Protein AF-A0A3R6SG43-F1 (afdb_monomer_lite)

Radius of gyration: 18.37 Å; chains: 1; bounding box: 36×40×58 Å

Foldseek 3Di:
DDDDDDPPDPDPPDPFPKDKAKDFPVQVVCLQPVVKWAAQADFPQADDPLTDDHNDIGDLVSLVVRLVRRNPNPDPDDPVDDPVVSQVVSVVRRTDRPCCVVVPVCPQFAWDWDWDADPVGTIMIMIIGGGGD

pLDDT: mean 88.73, std 12.94, range [47.97, 98.38]

Structure (mmCIF, N/CA/C/O backbone):
data_AF-A0A3R6SG43-F1
#
_entry.id   AF-A0A3R6SG43-F1
#
loop_
_atom_site.group_PDB
_atom_site.id
_atom_site.type_symbol
_atom_site.label_atom_id
_atom_site.label_alt_id
_atom_site.label_comp_id
_atom_site.label_asym_id
_atom_site.label_entity_id
_atom_site.label_seq_id
_atom_site.pdbx_PDB_ins_code
_atom_site.Cartn_x
_atom_site.Cartn_y
_atom_site.Cartn_z
_atom_site.occupancy
_atom_site.B_iso_or_equiv
_atom_site.auth_seq_id
_atom_site.auth_comp_id
_atom_site.auth_asym_id
_atom_site.auth_atom_id
_atom_site.pdbx_PDB_model_num
ATOM 1 N N . MET A 1 1 ? 23.006 -18.333 37.149 1.00 48.00 1 MET A N 1
ATOM 2 C CA . MET A 1 1 ? 21.807 -18.143 36.299 1.00 48.00 1 MET A CA 1
ATOM 3 C C . MET A 1 1 ? 20.893 -19.355 36.459 1.00 48.00 1 MET A C 1
ATOM 5 O O . MET A 1 1 ? 21.354 -20.461 36.208 1.00 48.00 1 MET A O 1
ATOM 9 N N . LYS A 1 2 ? 19.645 -19.189 36.919 1.00 51.84 2 LYS A N 1
ATOM 10 C CA . LYS A 1 2 ? 18.654 -20.283 36.963 1.00 51.84 2 LYS A CA 1
ATOM 11 C C . LYS A 1 2 ? 17.900 -20.313 35.629 1.00 51.84 2 LYS A C 1
ATOM 13 O O . LYS A 1 2 ? 17.215 -19.351 35.306 1.00 51.84 2 LYS A O 1
ATOM 18 N N . ARG A 1 3 ? 18.037 -21.399 34.859 1.00 59.75 3 ARG A N 1
ATOM 19 C CA . ARG A 1 3 ? 17.200 -21.669 33.677 1.00 59.75 3 ARG A CA 1
ATOM 20 C C . ARG A 1 3 ? 15.803 -22.064 34.155 1.00 59.75 3 ARG A C 1
ATOM 22 O O . ARG A 1 3 ? 15.654 -23.087 34.817 1.00 59.75 3 ARG A O 1
ATOM 29 N N . GLN A 1 4 ? 14.801 -21.253 33.837 1.00 63.53 4 GLN A N 1
ATOM 30 C CA . GLN A 1 4 ? 13.397 -21.607 34.023 1.00 63.53 4 GLN A CA 1
ATOM 31 C C . GLN A 1 4 ? 12.897 -22.251 32.726 1.00 63.53 4 GLN A C 1
ATOM 33 O O . GLN A 1 4 ? 12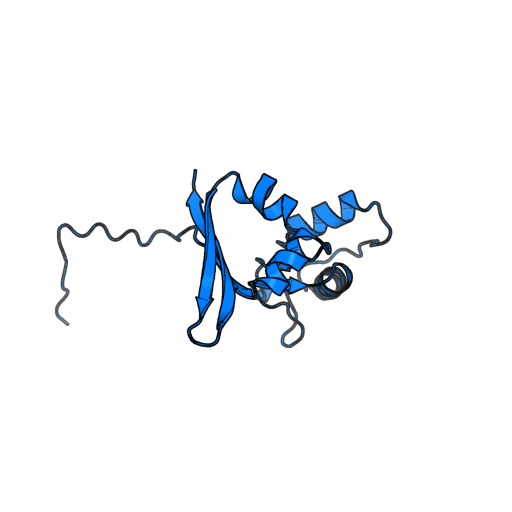.881 -21.600 31.689 1.00 63.53 4 GLN A O 1
ATOM 38 N N . ILE A 1 5 ? 12.516 -23.529 32.776 1.00 68.81 5 ILE A N 1
ATOM 39 C CA . ILE A 1 5 ? 11.871 -24.232 31.658 1.00 68.81 5 ILE A CA 1
ATOM 40 C C . ILE A 1 5 ? 10.384 -24.332 31.996 1.00 68.81 5 ILE A C 1
ATOM 42 O O . ILE A 1 5 ? 10.022 -24.965 32.989 1.00 68.81 5 ILE A O 1
ATOM 46 N N . ARG A 1 6 ? 9.522 -23.691 31.202 1.00 71.00 6 ARG A N 1
ATOM 47 C CA . ARG A 1 6 ? 8.064 -23.791 31.345 1.00 71.00 6 ARG A CA 1
ATOM 48 C C . ARG A 1 6 ? 7.580 -24.991 30.526 1.00 71.00 6 ARG A C 1
ATOM 50 O O . ARG A 1 6 ? 7.682 -24.985 29.307 1.00 71.00 6 ARG A O 1
ATOM 57 N N . ARG A 1 7 ? 7.099 -26.048 31.187 1.00 60.91 7 ARG A N 1
ATOM 58 C CA . ARG A 1 7 ? 6.479 -27.207 30.519 1.00 60.91 7 ARG A CA 1
ATOM 59 C C . ARG A 1 7 ? 4.993 -26.920 30.291 1.00 60.91 7 ARG A C 1
ATOM 61 O O . ARG A 1 7 ? 4.314 -26.547 31.240 1.00 60.91 7 ARG A O 1
ATOM 68 N N . GLY A 1 8 ? 4.512 -27.106 29.061 1.00 61.34 8 GLY A N 1
ATOM 69 C CA . GLY A 1 8 ? 3.105 -26.898 28.685 1.00 61.34 8 GLY A CA 1
ATOM 70 C C . GLY A 1 8 ? 2.780 -25.528 28.079 1.00 61.34 8 GLY A C 1
ATOM 71 O O . GLY A 1 8 ? 1.615 -25.256 27.820 1.00 61.34 8 GLY A O 1
ATOM 72 N N . VAL A 1 9 ? 3.782 -24.677 27.835 1.00 59.78 9 VAL A N 1
ATOM 73 C CA . VAL A 1 9 ? 3.607 -23.454 27.040 1.00 59.78 9 VAL A CA 1
ATOM 74 C C . VAL A 1 9 ? 3.983 -23.787 25.600 1.00 59.78 9 VAL A C 1
ATOM 76 O O . VAL A 1 9 ? 5.135 -24.121 25.327 1.00 59.78 9 VAL A O 1
ATOM 79 N N . PHE A 1 10 ? 3.008 -23.741 24.696 1.00 58.81 10 PHE A N 1
ATOM 80 C CA . PHE A 1 10 ? 3.264 -23.755 23.260 1.00 58.81 10 PHE A CA 1
ATOM 81 C C . PHE A 1 10 ? 3.616 -22.317 22.864 1.00 58.81 10 PHE A C 1
ATOM 83 O O . PHE A 1 10 ? 2.737 -21.495 22.629 1.00 58.81 10 PHE A O 1
ATOM 90 N N . GLU A 1 11 ? 4.900 -21.967 22.907 1.00 56.22 11 GLU A N 1
ATOM 91 C CA . GLU A 1 11 ? 5.363 -20.692 22.359 1.00 56.22 11 GLU A CA 1
ATOM 92 C C . GLU A 1 11 ? 5.527 -20.874 20.851 1.00 56.22 11 GLU A C 1
ATOM 94 O O . GLU A 1 11 ? 6.521 -21.429 20.386 1.00 56.22 11 GLU A O 1
ATOM 99 N N . THR A 1 12 ? 4.547 -20.425 20.067 1.00 52.97 12 THR A N 1
ATOM 100 C CA . THR A 1 12 ? 4.766 -20.197 18.638 1.00 52.97 12 THR A CA 1
ATOM 101 C C . THR A 1 12 ? 5.628 -18.946 18.494 1.00 52.97 12 THR A C 1
ATOM 103 O O . THR A 1 12 ? 5.117 -17.846 18.317 1.00 52.97 12 THR A O 1
ATOM 106 N N . ASN A 1 13 ? 6.949 -19.088 18.567 1.00 54.03 13 ASN A N 1
ATOM 107 C CA . ASN A 1 13 ? 7.857 -18.091 17.995 1.00 54.03 13 ASN A CA 1
ATOM 108 C C . ASN A 1 13 ? 8.158 -18.442 16.529 1.00 54.03 13 ASN A C 1
ATOM 110 O O . ASN A 1 13 ? 9.304 -18.451 16.091 1.00 54.03 13 ASN A O 1
ATOM 114 N N . SER A 1 14 ? 7.114 -18.766 15.767 1.00 47.97 14 SER A N 1
ATOM 115 C CA . SER A 1 14 ? 7.237 -18.829 14.315 1.00 47.97 14 SER A CA 1
ATOM 116 C C . SER A 1 14 ? 7.217 -17.397 13.793 1.00 47.97 14 SER A C 1
ATOM 118 O O . SER A 1 14 ? 6.512 -16.566 14.364 1.00 47.97 14 SER A O 1
ATOM 120 N N . SER A 1 15 ? 7.994 -17.087 12.754 1.00 56.50 15 SER A N 1
ATOM 121 C CA . SER A 1 15 ? 7.912 -15.809 12.039 1.00 56.50 15 SER A CA 1
ATOM 122 C C . SER A 1 15 ? 6.451 -15.537 11.685 1.00 56.50 15 SER A C 1
ATOM 124 O O . SER A 1 15 ? 5.880 -16.194 10.816 1.00 56.50 15 SER A O 1
ATOM 126 N N . SER A 1 16 ? 5.810 -14.659 12.439 1.00 58.25 16 SER A N 1
ATOM 127 C CA . SER A 1 16 ? 4.366 -14.500 12.404 1.00 58.25 16 SER A CA 1
ATOM 128 C C . SER A 1 16 ? 3.963 -13.756 11.137 1.00 58.25 16 SER A C 1
ATOM 130 O O . SER A 1 16 ? 4.444 -12.650 10.899 1.00 58.25 16 SER A O 1
ATOM 132 N N . CYS A 1 17 ? 3.092 -14.365 10.333 1.00 74.50 17 CYS A N 1
ATOM 133 C CA . CYS A 1 17 ? 2.439 -13.712 9.202 1.00 74.50 17 CYS A CA 1
ATOM 134 C C . CYS A 1 17 ? 1.364 -12.771 9.749 1.00 74.50 17 CYS A C 1
ATOM 136 O O . CYS A 1 17 ? 0.198 -13.138 9.832 1.00 74.50 17 CYS A O 1
ATOM 138 N N . HIS A 1 18 ? 1.772 -11.584 10.194 1.00 83.94 18 HIS A N 1
ATOM 139 C CA . HIS A 1 18 ? 0.838 -10.529 10.559 1.00 83.94 18 HIS A CA 1
ATOM 140 C C . HIS A 1 18 ? 1.250 -9.191 9.960 1.00 83.94 18 HIS A C 1
ATOM 142 O O . HIS A 1 18 ? 2.438 -8.877 9.868 1.00 83.94 18 HIS A O 1
ATOM 148 N N . SER A 1 19 ? 0.251 -8.392 9.613 1.00 89.38 19 SER A N 1
ATOM 149 C CA . SER A 1 19 ? 0.387 -6.973 9.323 1.00 89.38 19 SER A CA 1
ATOM 150 C C . SER A 1 19 ? -0.718 -6.217 10.051 1.00 89.38 19 SER A C 1
ATOM 152 O O . SER A 1 19 ? -1.841 -6.701 10.180 1.00 89.38 19 SER A O 1
ATOM 154 N N . LEU A 1 20 ? -0.380 -5.036 10.556 1.00 93.19 20 LEU A N 1
ATOM 155 C CA . LEU A 1 20 ? -1.322 -4.093 11.138 1.00 93.19 20 LEU A CA 1
ATOM 156 C C . LEU A 1 20 ? -0.946 -2.709 10.628 1.00 93.19 20 LEU A C 1
ATOM 158 O O . LEU A 1 20 ? 0.079 -2.153 11.026 1.00 93.19 20 LEU A O 1
ATOM 162 N N . THR A 1 21 ? -1.806 -2.151 9.788 1.00 95.69 21 THR A N 1
ATOM 163 C CA . THR A 1 21 ? -1.732 -0.756 9.365 1.00 95.69 21 THR A CA 1
ATOM 164 C C . THR A 1 21 ? -2.883 0.006 10.001 1.00 95.69 21 THR A C 1
ATOM 166 O O . THR A 1 21 ? -4.019 -0.466 10.035 1.00 95.69 21 THR A O 1
ATOM 169 N N . MET A 1 22 ? -2.587 1.189 10.536 1.00 96.44 22 MET A N 1
ATOM 170 C CA . MET A 1 22 ? -3.585 2.111 11.069 1.00 96.44 22 MET A CA 1
ATOM 171 C C . MET A 1 22 ? -3.452 3.453 10.363 1.00 96.44 22 MET A C 1
ATOM 173 O O . MET A 1 22 ? -2.352 3.992 10.258 1.00 96.44 22 MET A O 1
ATOM 177 N N . CYS A 1 23 ? -4.569 4.004 9.908 1.00 97.00 23 CYS A N 1
ATOM 178 C CA . CYS A 1 23 ? -4.607 5.289 9.220 1.00 97.00 23 CYS A CA 1
ATOM 179 C C . CYS A 1 23 ? -5.918 6.024 9.500 1.00 97.00 23 CYS A C 1
ATOM 181 O O . CYS A 1 23 ? -6.866 5.448 10.038 1.00 97.00 23 CYS A O 1
ATOM 183 N N . MET A 1 24 ? -5.973 7.306 9.148 1.00 97.62 24 MET A N 1
ATOM 184 C CA . MET A 1 24 ? -7.229 8.050 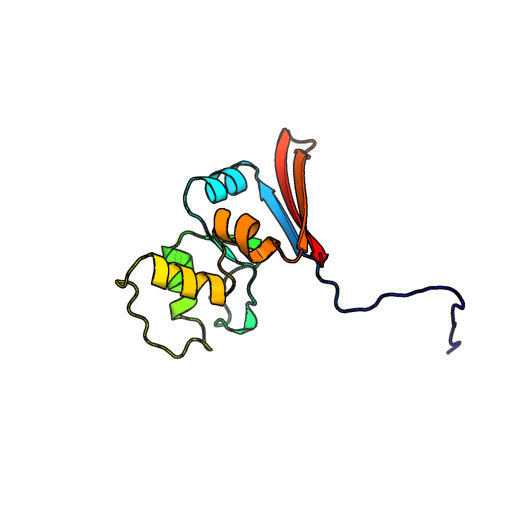9.192 1.00 97.62 24 MET A CA 1
ATOM 185 C C . MET A 1 24 ? -8.205 7.456 8.176 1.00 97.62 24 MET A C 1
ATOM 187 O O . MET A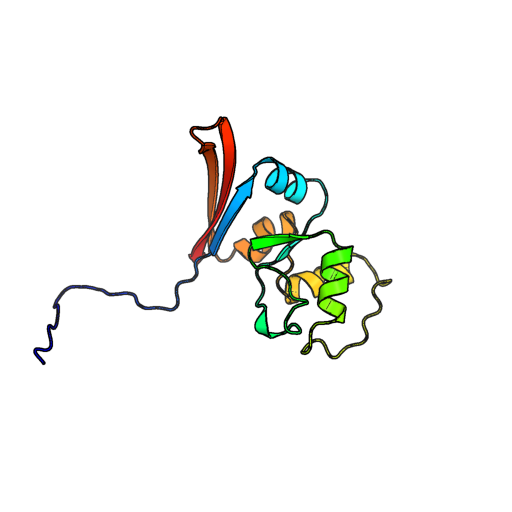 1 24 ? -7.800 7.079 7.075 1.00 97.62 24 MET A O 1
ATOM 191 N N . ALA A 1 25 ? -9.497 7.430 8.505 1.00 97.69 25 ALA A N 1
ATOM 192 C CA . ALA A 1 25 ? -10.519 6.936 7.580 1.00 97.69 25 ALA A CA 1
ATOM 193 C C . ALA A 1 25 ? -10.498 7.683 6.237 1.00 97.69 25 ALA A C 1
ATOM 195 O O . ALA A 1 25 ? -10.676 7.073 5.190 1.00 97.69 25 ALA A O 1
ATOM 196 N N . SER A 1 26 ? -10.172 8.980 6.250 1.00 96.81 26 SER A N 1
ATOM 197 C CA . SER A 1 26 ? -9.995 9.768 5.029 1.00 96.81 26 SER A CA 1
ATOM 198 C C . SER A 1 26 ? -8.862 9.269 4.132 1.00 96.81 26 SER A C 1
ATOM 200 O O . SER A 1 26 ? -8.977 9.365 2.917 1.00 96.81 26 SER A O 1
ATOM 202 N N . ASP A 1 27 ? -7.766 8.761 4.699 1.00 97.31 27 ASP A N 1
ATOM 203 C CA . ASP A 1 27 ? -6.647 8.244 3.904 1.00 97.31 27 ASP A CA 1
ATOM 204 C C . ASP A 1 27 ? -6.988 6.873 3.320 1.00 97.31 27 ASP A C 1
ATOM 206 O O . ASP A 1 27 ? -6.725 6.626 2.146 1.00 97.31 27 ASP A O 1
ATOM 210 N N . TYR A 1 28 ? -7.654 6.025 4.108 1.00 97.81 28 TYR A N 1
ATOM 211 C CA . TYR A 1 28 ? -8.163 4.734 3.649 1.00 97.81 28 TYR A CA 1
ATOM 212 C C . TYR A 1 28 ? -9.180 4.889 2.507 1.00 97.81 28 TYR A C 1
ATOM 214 O O . TYR A 1 28 ? -9.058 4.245 1.469 1.00 97.81 28 TYR A O 1
ATOM 222 N N . ASP A 1 29 ? -10.142 5.805 2.648 1.00 97.62 29 ASP A N 1
ATOM 223 C CA . ASP A 1 29 ? -11.151 6.076 1.618 1.00 97.62 29 ASP A CA 1
ATOM 224 C C . ASP A 1 29 ? -10.520 6.621 0.325 1.00 97.62 29 ASP A C 1
ATOM 226 O O . ASP A 1 29 ? -11.007 6.358 -0.776 1.00 97.62 29 ASP A O 1
ATOM 230 N N . ARG A 1 30 ? -9.432 7.394 0.437 1.00 97.62 30 ARG A N 1
ATOM 231 C CA . ARG A 1 30 ? -8.661 7.858 -0.725 1.00 97.62 30 ARG A CA 1
ATOM 232 C C . ARG A 1 30 ? -7.832 6.740 -1.338 1.00 97.62 30 ARG A C 1
ATOM 234 O O . ARG A 1 30 ? -7.670 6.718 -2.549 1.00 97.62 30 ARG A O 1
ATOM 241 N N . TRP A 1 31 ? -7.325 5.802 -0.548 1.00 98.06 31 TRP A N 1
ATOM 242 C CA . TRP A 1 31 ? -6.665 4.618 -1.087 1.00 98.06 31 TRP A CA 1
ATOM 243 C C . TRP A 1 31 ? -7.620 3.777 -1.943 1.00 98.06 31 TRP A C 1
ATOM 245 O O . TRP A 1 31 ? -7.255 3.394 -3.052 1.00 98.06 31 TRP A O 1
ATOM 255 N N . GLU A 1 32 ? -8.866 3.609 -1.492 1.00 96.94 32 GLU A N 1
ATOM 256 C CA . GLU A 1 32 ? -9.934 2.934 -2.242 1.00 96.94 32 GLU A CA 1
ATOM 257 C C . GLU A 1 32 ? -10.326 3.675 -3.541 1.00 96.94 32 GLU A C 1
ATOM 259 O O . GLU A 1 32 ? -10.589 3.039 -4.564 1.00 96.94 32 GLU A O 1
ATOM 264 N N . LYS A 1 33 ? -10.374 5.018 -3.523 1.00 95.56 33 LYS A N 1
ATOM 265 C CA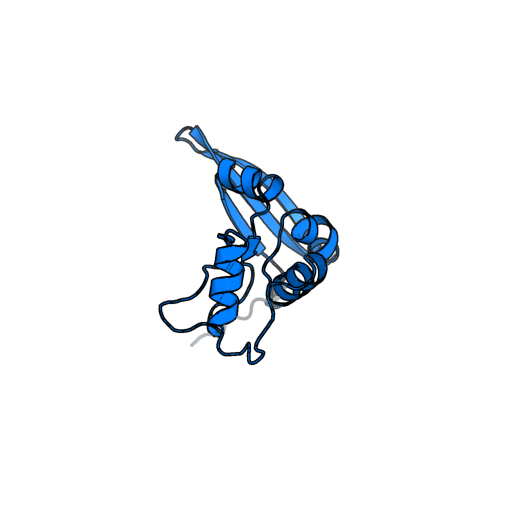 . LYS A 1 33 ? -11.000 5.825 -4.598 1.00 95.56 33 LYS A CA 1
ATOM 266 C C . LYS A 1 33 ? -10.030 6.581 -5.508 1.00 95.56 33 LYS A C 1
ATOM 268 O O . LYS A 1 33 ? -10.309 6.725 -6.696 1.00 95.56 33 LYS A O 1
ATOM 273 N N . ASP A 1 34 ? -8.917 7.072 -4.970 1.00 92.19 34 ASP A N 1
ATOM 274 C CA . ASP A 1 34 ? -7.984 7.992 -5.640 1.00 92.19 34 ASP A CA 1
ATOM 275 C C . ASP A 1 34 ? -6.743 7.278 -6.218 1.00 92.19 34 ASP A C 1
ATOM 277 O O . ASP A 1 34 ? -5.789 7.945 -6.624 1.00 92.19 34 ASP A O 1
ATOM 281 N N . HIS A 1 35 ? -6.731 5.939 -6.261 1.00 87.12 35 HIS A N 1
ATOM 282 C CA . HIS A 1 35 ? -5.600 5.129 -6.745 1.00 87.12 35 HIS A CA 1
ATOM 283 C C . HIS A 1 35 ? -4.267 5.460 -6.042 1.00 87.12 35 HIS A C 1
ATOM 285 O O . HIS A 1 35 ? -3.245 5.727 -6.685 1.00 87.12 35 HIS A O 1
ATOM 291 N N . LEU A 1 36 ? -4.280 5.480 -4.706 1.00 97.38 36 LEU A N 1
ATOM 292 C CA . LEU A 1 36 ? -3.045 5.527 -3.917 1.00 97.38 36 LEU A CA 1
ATOM 293 C C . LEU A 1 36 ? -2.421 4.128 -3.801 1.00 97.38 36 LEU A C 1
ATOM 295 O O . LEU A 1 36 ? -3.067 3.122 -4.081 1.00 97.38 36 LEU A O 1
ATOM 299 N N . TYR A 1 37 ? -1.180 4.078 -3.327 1.00 98.19 37 TYR A N 1
ATOM 300 C CA . TYR A 1 37 ? -0.429 2.852 -3.078 1.00 98.19 37 TYR A CA 1
ATOM 301 C C . TYR A 1 37 ? 0.012 2.796 -1.630 1.00 98.19 37 TYR A C 1
ATOM 303 O O . TYR A 1 37 ? 0.711 3.695 -1.160 1.00 98.19 37 TYR A O 1
ATOM 311 N N . LEU A 1 38 ? -0.347 1.719 -0.946 1.00 98.06 38 LEU A N 1
ATOM 312 C CA . LEU A 1 38 ? 0.218 1.341 0.335 1.00 98.06 38 LEU A CA 1
ATOM 313 C C . LEU A 1 38 ? 1.604 0.733 0.114 1.00 98.06 38 LEU A C 1
ATOM 315 O O . LEU A 1 38 ? 1.743 -0.238 -0.629 1.00 98.06 38 LEU A O 1
ATOM 319 N N . PHE A 1 39 ? 2.626 1.260 0.785 1.00 97.38 39 PHE A N 1
ATOM 320 C CA . PHE A 1 39 ? 3.928 0.599 0.823 1.00 97.38 39 PHE A CA 1
ATOM 321 C C . PHE A 1 39 ? 3.979 -0.418 1.972 1.00 97.38 39 PHE A C 1
ATOM 323 O O . PHE A 1 39 ? 4.060 -0.034 3.137 1.00 97.38 39 PHE A O 1
ATOM 330 N N . ASP A 1 40 ? 3.992 -1.711 1.649 1.00 94.00 40 ASP A N 1
ATOM 331 C CA . ASP A 1 40 ? 4.196 -2.824 2.601 1.00 94.00 40 ASP A CA 1
ATOM 332 C C . ASP A 1 40 ? 5.560 -3.516 2.379 1.00 94.00 40 ASP A C 1
ATOM 334 O O . ASP A 1 40 ? 5.821 -4.662 2.760 1.00 94.00 40 ASP A O 1
ATOM 338 N N . GLY A 1 41 ? 6.452 -2.818 1.676 1.00 91.50 41 GLY A N 1
ATOM 339 C CA . GLY A 1 41 ? 7.784 -3.287 1.347 1.00 91.50 41 GLY A CA 1
ATOM 340 C C . GLY A 1 41 ? 8.821 -3.005 2.422 1.00 91.50 41 GLY A C 1
ATOM 341 O O . GLY A 1 41 ? 8.564 -2.434 3.483 1.00 91.50 41 GLY A O 1
ATOM 342 N N . SER A 1 42 ? 10.051 -3.407 2.109 1.00 88.75 42 SER A N 1
ATOM 343 C CA . SER A 1 42 ? 11.189 -3.202 2.993 1.00 88.75 42 SER A CA 1
ATOM 344 C C . SER A 1 42 ? 12.042 -2.011 2.573 1.00 88.75 42 SER A C 1
ATOM 346 O O . SER A 1 42 ? 12.414 -1.872 1.405 1.00 88.75 42 SER A O 1
ATOM 348 N N . ASP A 1 43 ? 12.389 -1.173 3.545 1.00 89.06 43 ASP A N 1
ATOM 349 C CA . ASP A 1 43 ? 13.066 0.102 3.327 1.00 89.06 43 ASP A CA 1
ATOM 350 C C . ASP A 1 43 ? 14.597 -0.019 3.154 1.00 89.06 43 ASP A C 1
ATOM 352 O O . ASP A 1 43 ? 15.242 0.920 2.686 1.00 89.06 43 ASP A O 1
ATOM 356 N N . TYR A 1 44 ? 15.192 -1.182 3.464 1.00 88.88 44 TYR A N 1
ATOM 357 C CA . TYR A 1 44 ? 16.648 -1.400 3.396 1.00 88.88 44 TYR A CA 1
ATOM 358 C C . TYR A 1 44 ? 17.214 -1.295 1.975 1.00 88.88 44 TYR A C 1
ATOM 360 O O . TYR A 1 44 ? 18.424 -1.157 1.795 1.00 88.88 44 TYR A O 1
ATOM 368 N N . ARG A 1 45 ? 16.347 -1.401 0.963 1.00 87.75 45 ARG A N 1
ATOM 369 C CA . ARG A 1 45 ? 16.708 -1.328 -0.458 1.00 87.75 45 ARG A CA 1
ATOM 370 C C . ARG A 1 45 ? 16.854 0.112 -0.943 1.00 87.75 45 ARG A C 1
ATOM 372 O O . ARG A 1 45 ? 17.294 0.324 -2.070 1.00 87.75 45 ARG A O 1
ATOM 379 N N . TYR A 1 46 ? 16.518 1.096 -0.114 1.00 91.88 46 TYR A N 1
ATOM 380 C CA . TYR A 1 46 ? 16.501 2.503 -0.486 1.00 91.88 46 TYR A CA 1
ATOM 381 C C . TYR A 1 46 ? 17.661 3.281 0.156 1.00 91.88 46 TYR A C 1
ATOM 383 O O . TYR A 1 46 ? 18.131 2.924 1.243 1.00 91.88 46 TYR A O 1
ATOM 391 N N . PRO A 1 47 ? 18.141 4.363 -0.483 1.00 90.94 47 PRO A N 1
ATOM 392 C CA . PRO A 1 47 ? 19.177 5.215 0.076 1.00 90.94 47 PRO A CA 1
ATOM 393 C C . PRO A 1 47 ? 18.771 5.795 1.433 1.00 90.94 47 PRO A C 1
ATOM 395 O O . PRO A 1 47 ? 17.629 6.200 1.664 1.00 90.94 47 PRO A O 1
ATOM 398 N N . LYS A 1 48 ? 19.740 5.904 2.345 1.00 87.19 48 LYS A N 1
ATOM 399 C CA . LYS A 1 48 ? 19.512 6.507 3.661 1.00 87.19 48 LYS A CA 1
ATOM 400 C C . LYS A 1 48 ? 19.042 7.959 3.494 1.00 87.19 48 LYS A C 1
ATOM 402 O O . LYS A 1 48 ? 19.791 8.792 2.997 1.00 87.19 48 LYS A O 1
ATOM 407 N N . GLY A 1 49 ? 17.823 8.252 3.947 1.00 88.31 49 GLY A N 1
ATOM 408 C CA . GLY A 1 49 ? 17.206 9.582 3.854 1.00 88.31 49 GLY A CA 1
ATOM 409 C C . GLY A 1 49 ? 16.288 9.789 2.645 1.00 88.31 49 GLY A C 1
ATOM 410 O O . GLY A 1 49 ? 15.606 10.803 2.601 1.00 88.31 49 GLY A O 1
ATOM 411 N N . ASN A 1 50 ? 16.223 8.834 1.714 1.00 90.19 50 ASN A N 1
ATOM 412 C CA . ASN A 1 50 ? 15.257 8.834 0.616 1.00 90.19 50 ASN A CA 1
ATOM 413 C C . ASN A 1 50 ? 14.633 7.440 0.489 1.00 90.19 50 ASN A C 1
ATOM 415 O O . ASN A 1 50 ? 15.002 6.657 -0.385 1.00 90.19 50 ASN A O 1
ATOM 419 N N . LYS A 1 51 ? 13.757 7.113 1.441 1.00 94.62 51 LYS A N 1
ATOM 420 C CA . LYS A 1 51 ? 13.116 5.805 1.559 1.00 94.62 51 LYS A CA 1
ATOM 421 C C . LYS A 1 51 ? 11.628 5.962 1.881 1.00 94.62 51 LYS A C 1
ATOM 423 O O . LYS A 1 51 ? 11.289 6.877 2.640 1.00 94.62 51 LYS A O 1
ATOM 428 N N . PRO A 1 52 ? 10.769 5.084 1.349 1.00 96.06 52 PRO A N 1
ATOM 429 C CA . PRO A 1 52 ? 9.368 5.045 1.730 1.00 96.06 52 PRO A CA 1
ATOM 430 C C . PRO A 1 52 ? 9.195 4.548 3.170 1.00 96.06 52 PRO A C 1
ATOM 432 O O . PRO A 1 52 ? 10.082 3.908 3.745 1.00 96.06 52 PRO A O 1
ATOM 435 N N . ILE A 1 53 ? 8.043 4.864 3.755 1.00 95.06 53 ILE A N 1
ATOM 436 C CA . ILE A 1 53 ? 7.646 4.458 5.103 1.00 95.06 53 ILE A CA 1
ATOM 437 C C . ILE A 1 53 ? 6.638 3.318 4.967 1.00 95.06 53 ILE A C 1
ATOM 439 O O . ILE A 1 53 ? 5.609 3.477 4.313 1.00 95.06 53 ILE A O 1
ATOM 443 N N . THR A 1 54 ? 6.934 2.167 5.571 1.00 94.00 54 THR A N 1
ATOM 444 C CA . THR A 1 54 ? 6.012 1.022 5.595 1.00 94.00 54 THR A CA 1
ATOM 445 C C . THR A 1 54 ? 4.705 1.411 6.288 1.00 94.00 54 THR A C 1
ATOM 447 O O . THR A 1 54 ? 4.731 2.063 7.333 1.00 94.00 54 THR A O 1
ATOM 450 N N . GLY A 1 55 ? 3.569 1.028 5.706 1.00 94.31 55 GLY A N 1
ATOM 451 C CA . GLY A 1 55 ? 2.238 1.406 6.185 1.00 94.31 55 GLY A CA 1
ATOM 452 C C . GLY A 1 55 ? 1.778 2.802 5.742 1.00 94.31 55 GLY A C 1
ATOM 453 O O . GLY A 1 55 ? 0.748 3.272 6.219 1.00 94.31 55 GLY A O 1
ATOM 454 N N . HIS A 1 56 ? 2.529 3.490 4.871 1.00 96.44 56 HIS A N 1
ATOM 455 C CA . HIS A 1 56 ? 2.159 4.808 4.344 1.00 96.44 56 HIS A CA 1
ATOM 456 C C . HIS A 1 56 ? 1.606 4.731 2.918 1.00 96.44 56 HIS A C 1
ATOM 458 O O . HIS A 1 56 ? 1.983 3.847 2.144 1.00 96.44 56 HIS A O 1
ATOM 464 N N . PHE A 1 57 ? 0.740 5.690 2.578 1.00 97.88 57 PHE A N 1
ATOM 465 C CA . PHE A 1 57 ? 0.128 5.816 1.260 1.00 97.88 57 PHE A CA 1
ATOM 466 C C . PHE A 1 57 ? 0.854 6.842 0.399 1.00 97.88 57 PHE A C 1
ATOM 468 O O . PHE A 1 57 ? 1.185 7.933 0.856 1.00 97.88 57 PHE A O 1
ATOM 475 N N . TYR A 1 58 ? 1.034 6.510 -0.871 1.00 98.06 58 TYR A N 1
ATOM 476 C CA . TYR A 1 58 ? 1.714 7.346 -1.847 1.00 98.06 58 TYR A CA 1
ATOM 477 C C . TYR A 1 58 ? 0.904 7.429 -3.134 1.00 98.06 58 TYR A C 1
ATOM 479 O O . TYR A 1 58 ? 0.166 6.514 -3.492 1.00 98.06 58 TYR A O 1
ATOM 487 N N . THR A 1 59 ? 1.057 8.522 -3.869 1.00 97.50 59 THR A N 1
ATOM 488 C CA . THR A 1 59 ? 0.598 8.570 -5.257 1.00 97.50 59 THR A CA 1
ATOM 489 C C . THR A 1 59 ? 1.440 7.632 -6.123 1.00 97.50 59 THR A C 1
ATOM 491 O O . THR A 1 59 ? 2.599 7.350 -5.808 1.00 97.50 59 THR A O 1
ATOM 494 N N . ARG A 1 60 ? 0.908 7.216 -7.279 1.00 95.75 60 ARG A N 1
ATOM 495 C CA . ARG A 1 60 ? 1.677 6.434 -8.265 1.00 95.75 60 ARG A CA 1
ATOM 496 C C . ARG A 1 60 ? 3.021 7.076 -8.602 1.00 95.75 60 ARG A C 1
ATOM 498 O O . ARG A 1 60 ? 4.037 6.397 -8.702 1.00 95.75 60 ARG A O 1
ATOM 505 N N . LYS A 1 61 ? 3.023 8.399 -8.782 1.00 95.62 61 LYS A N 1
ATOM 506 C CA . LYS A 1 61 ? 4.233 9.150 -9.118 1.00 95.62 61 LYS A CA 1
ATOM 507 C C . LYS A 1 61 ? 5.288 9.023 -8.021 1.00 95.62 61 LYS A C 1
ATOM 509 O O . LYS A 1 61 ? 6.436 8.741 -8.332 1.00 95.62 61 LYS A O 1
ATOM 514 N N . GLU A 1 62 ? 4.898 9.198 -6.763 1.00 97.06 62 GLU A N 1
ATOM 515 C CA . GLU A 1 62 ? 5.818 9.060 -5.630 1.00 97.06 62 GLU A CA 1
ATOM 516 C C . GLU A 1 62 ? 6.349 7.628 -5.509 1.00 97.06 62 GLU A C 1
ATOM 518 O O . GLU A 1 62 ? 7.549 7.447 -5.317 1.00 97.06 62 GLU A O 1
ATOM 523 N N . ALA A 1 63 ? 5.495 6.614 -5.693 1.00 96.00 63 ALA A N 1
ATOM 524 C CA . ALA A 1 63 ? 5.923 5.215 -5.718 1.00 96.00 63 ALA A CA 1
ATOM 525 C C . ALA A 1 63 ? 6.979 4.964 -6.814 1.00 96.00 63 ALA A C 1
ATOM 527 O O . ALA A 1 63 ? 8.040 4.404 -6.539 1.00 96.00 63 ALA A O 1
ATOM 528 N N . ILE A 1 64 ? 6.744 5.461 -8.035 1.00 94.69 64 ILE A N 1
ATOM 529 C CA . ILE A 1 64 ? 7.702 5.396 -9.152 1.00 94.69 64 ILE A CA 1
ATOM 530 C C . ILE A 1 64 ? 9.007 6.141 -8.826 1.00 94.69 64 ILE A C 1
ATOM 532 O O . ILE A 1 64 ? 10.098 5.632 -9.094 1.00 94.69 64 ILE A O 1
ATOM 536 N N . ASP A 1 65 ? 8.925 7.329 -8.226 1.00 94.56 65 ASP A N 1
ATOM 537 C CA . ASP A 1 65 ? 10.100 8.111 -7.832 1.00 94.56 65 ASP A CA 1
ATOM 538 C C . ASP A 1 65 ? 10.955 7.347 -6.803 1.00 94.56 65 ASP A C 1
ATOM 540 O O . ASP A 1 65 ? 12.184 7.312 -6.929 1.00 94.56 65 ASP A O 1
ATOM 544 N N . PHE A 1 66 ? 10.330 6.649 -5.845 1.00 94.94 66 PHE A N 1
ATOM 545 C CA . PHE A 1 66 ? 11.037 5.745 -4.934 1.00 94.94 66 PHE A CA 1
ATOM 546 C C . PHE A 1 66 ? 11.651 4.549 -5.666 1.00 94.94 66 PHE A C 1
ATOM 548 O O . PHE A 1 66 ? 12.812 4.212 -5.419 1.00 94.94 66 PHE A O 1
ATOM 555 N N . MET A 1 67 ? 10.919 3.923 -6.588 1.00 92.88 67 MET A N 1
ATOM 556 C CA . MET A 1 67 ? 11.426 2.800 -7.381 1.00 92.88 67 MET A CA 1
ATOM 557 C C . MET A 1 67 ? 12.678 3.172 -8.185 1.00 92.88 67 MET A C 1
ATOM 559 O O . MET A 1 67 ? 13.621 2.386 -8.243 1.00 92.88 67 MET A O 1
ATOM 563 N N . ASN A 1 68 ? 12.749 4.395 -8.714 1.00 90.81 68 ASN A N 1
ATOM 564 C CA . ASN A 1 68 ? 13.915 4.885 -9.456 1.00 90.81 68 ASN A CA 1
ATOM 565 C C . ASN A 1 68 ? 15.175 5.079 -8.595 1.00 90.81 68 ASN A C 1
ATOM 567 O O . ASN A 1 68 ? 16.283 5.089 -9.130 1.00 90.81 68 ASN A O 1
ATOM 571 N N . VAL A 1 69 ? 15.033 5.241 -7.275 1.00 90.19 69 VAL A N 1
ATOM 572 C CA . VAL A 1 69 ? 16.175 5.367 -6.351 1.00 90.19 69 VAL A CA 1
ATOM 573 C C . VAL A 1 69 ? 16.476 4.077 -5.591 1.00 90.19 69 VAL A C 1
ATOM 575 O O . VAL A 1 69 ? 17.447 4.026 -4.835 1.00 90.19 69 VAL A O 1
ATOM 578 N N . ASN A 1 70 ? 15.670 3.031 -5.773 1.00 89.19 70 ASN A N 1
ATOM 579 C CA . ASN A 1 70 ? 15.867 1.738 -5.137 1.00 89.19 70 ASN A CA 1
ATOM 580 C C . ASN A 1 70 ? 17.179 1.095 -5.621 1.00 89.19 70 ASN A C 1
ATOM 582 O O . ASN A 1 70 ? 17.380 0.824 -6.799 1.00 89.19 70 ASN A O 1
ATOM 586 N N . THR A 1 71 ? 18.086 0.820 -4.686 1.00 84.19 71 THR A N 1
ATOM 587 C CA . THR A 1 71 ? 19.456 0.365 -4.974 1.00 84.19 71 THR A CA 1
ATOM 588 C C . THR A 1 71 ? 19.533 -1.045 -5.556 1.00 84.19 71 THR A C 1
ATOM 590 O O . THR A 1 71 ? 20.544 -1.407 -6.156 1.00 84.19 71 THR A O 1
ATOM 593 N N . TRP A 1 72 ? 18.496 -1.860 -5.357 1.00 81.81 72 TRP A N 1
ATOM 594 C CA . TRP A 1 72 ? 18.407 -3.221 -5.897 1.00 81.81 72 TRP A CA 1
ATOM 595 C C . TRP A 1 72 ? 17.620 -3.261 -7.205 1.00 81.81 72 TRP A C 1
ATOM 597 O O . TRP A 1 72 ? 17.642 -4.265 -7.919 1.00 81.81 72 TRP A O 1
ATOM 607 N N . PHE A 1 73 ? 16.961 -2.157 -7.540 1.00 76.31 73 PHE A N 1
ATOM 608 C CA . PHE A 1 73 ? 16.261 -1.980 -8.789 1.00 76.31 73 PHE A CA 1
ATOM 609 C C . PHE A 1 73 ? 17.248 -1.515 -9.861 1.00 76.31 73 PHE A C 1
ATOM 611 O O . PHE A 1 73 ? 17.459 -0.333 -10.104 1.00 76.31 73 PHE A O 1
ATOM 618 N N . ASN A 1 74 ? 17.931 -2.477 -10.477 1.00 62.06 74 ASN A N 1
ATOM 619 C CA . ASN A 1 74 ? 19.014 -2.219 -11.430 1.00 62.06 74 ASN A CA 1
ATOM 620 C C . ASN A 1 74 ? 18.544 -2.024 -12.885 1.00 62.06 74 ASN A C 1
ATOM 622 O O . ASN A 1 74 ? 19.379 -1.965 -13.790 1.00 62.06 74 ASN A O 1
ATOM 626 N N . LYS A 1 75 ? 17.230 -1.961 -13.129 1.00 68.50 75 LYS A N 1
ATOM 627 C CA . LYS A 1 75 ? 16.656 -1.837 -14.471 1.00 68.50 75 LYS A CA 1
ATOM 628 C C . LYS A 1 75 ? 16.241 -0.398 -14.734 1.00 68.50 75 LYS A C 1
ATOM 630 O O . LYS A 1 75 ? 15.484 0.186 -13.968 1.00 68.50 75 LYS A O 1
ATOM 635 N N . GLN A 1 76 ? 16.694 0.147 -15.859 1.00 74.38 76 GLN A N 1
ATOM 636 C CA . GLN A 1 76 ? 16.098 1.352 -16.417 1.00 74.38 76 GLN A CA 1
ATOM 637 C C . GLN A 1 76 ? 14.720 0.967 -16.960 1.00 74.38 76 GLN A C 1
ATOM 639 O O . GLN A 1 76 ? 14.623 0.302 -17.990 1.00 74.38 76 GLN A O 1
ATOM 644 N N . ILE A 1 77 ? 13.674 1.305 -16.212 1.00 82.06 77 ILE A N 1
ATOM 645 C CA . ILE A 1 77 ? 12.294 1.011 -16.586 1.00 82.06 77 ILE A CA 1
ATOM 646 C C . ILE A 1 77 ? 11.717 2.184 -17.366 1.00 82.06 77 ILE A C 1
ATOM 648 O O . ILE A 1 77 ? 11.876 3.344 -16.986 1.00 82.06 77 ILE A O 1
ATOM 652 N N . ASP A 1 78 ? 11.042 1.862 -18.464 1.00 86.31 78 ASP A N 1
ATOM 653 C CA . ASP A 1 78 ? 10.217 2.814 -19.190 1.00 86.31 78 ASP A CA 1
ATOM 654 C C . ASP A 1 78 ? 8.845 2.938 -18.517 1.00 86.31 78 ASP A C 1
ATOM 656 O O . ASP A 1 78 ? 7.917 2.193 -18.814 1.00 86.31 78 ASP A O 1
ATOM 660 N N . TRP A 1 79 ? 8.696 3.915 -17.626 1.00 90.00 79 TRP A N 1
ATOM 661 C CA . TRP A 1 79 ? 7.427 4.202 -16.946 1.00 90.00 79 TRP A CA 1
ATOM 662 C C . TRP A 1 79 ? 6.342 4.804 -17.861 1.00 90.00 79 TRP A C 1
ATOM 664 O O . TRP A 1 79 ? 5.323 5.284 -17.368 1.00 90.00 79 TRP A O 1
ATOM 674 N N . THR A 1 80 ? 6.554 4.817 -19.182 1.00 91.19 80 THR A N 1
ATOM 675 C CA . THR A 1 80 ? 5.536 5.164 -20.187 1.00 91.19 80 THR A CA 1
ATOM 676 C C . THR A 1 80 ? 4.883 3.938 -20.832 1.00 91.19 80 THR A C 1
ATOM 678 O O . THR A 1 80 ? 4.038 4.093 -21.717 1.00 91.19 80 THR A O 1
ATOM 681 N N . MET A 1 81 ? 5.247 2.731 -20.376 1.00 92.56 81 MET A N 1
ATOM 682 C CA . MET A 1 81 ? 4.620 1.469 -20.775 1.00 92.56 81 MET A CA 1
ATOM 683 C C . MET A 1 81 ? 3.143 1.383 -20.357 1.00 92.56 81 MET A C 1
ATOM 685 O O . MET A 1 81 ? 2.580 2.324 -19.785 1.00 92.56 81 MET A O 1
ATOM 689 N N . LYS A 1 82 ? 2.481 0.265 -20.684 1.00 95.88 82 LYS A N 1
ATOM 690 C CA . LYS A 1 82 ? 1.062 0.112 -20.356 1.00 95.88 82 LYS A CA 1
ATOM 691 C C . LYS A 1 82 ? 0.855 0.153 -18.852 1.00 95.88 82 LYS A C 1
ATOM 693 O O . LYS A 1 82 ? 1.721 -0.249 -18.081 1.00 95.88 82 LYS A O 1
ATOM 698 N N . LEU A 1 83 ? -0.318 0.633 -18.454 1.00 91.94 83 LEU A N 1
ATOM 699 C CA . LEU A 1 83 ? -0.618 0.825 -17.048 1.00 91.94 83 LEU A CA 1
ATOM 700 C C . LEU A 1 83 ? -0.514 -0.490 -16.275 1.00 91.94 83 LEU A C 1
ATOM 702 O O . LEU A 1 83 ? 0.110 -0.514 -15.226 1.00 91.94 83 LEU A O 1
ATOM 706 N N . GLU A 1 84 ? -1.048 -1.572 -16.831 1.00 93.44 84 GLU A N 1
ATOM 707 C CA . GLU A 1 84 ? -1.041 -2.892 -16.203 1.00 93.44 84 GLU A CA 1
ATOM 708 C C . GLU A 1 84 ? 0.391 -3.381 -15.927 1.00 93.44 84 GLU A C 1
ATOM 710 O O . GLU A 1 84 ? 0.676 -3.867 -14.843 1.00 93.44 84 GLU A O 1
ATOM 715 N N . GLU A 1 85 ? 1.326 -3.145 -16.854 1.00 94.12 85 GLU A N 1
ATOM 716 C CA . GLU A 1 85 ? 2.736 -3.524 -16.680 1.00 94.12 85 GLU A CA 1
ATOM 717 C C . GLU A 1 85 ? 3.424 -2.701 -15.574 1.00 94.12 85 GLU A C 1
ATOM 719 O O . GLU A 1 85 ? 4.308 -3.201 -14.878 1.00 94.12 85 GLU A O 1
ATOM 724 N N . ILE A 1 86 ? 3.024 -1.434 -15.398 1.00 93.62 86 ILE A N 1
ATOM 725 C CA . ILE A 1 86 ? 3.501 -0.585 -14.297 1.00 93.62 86 ILE A CA 1
ATOM 726 C C . ILE A 1 86 ? 2.965 -1.104 -12.962 1.00 93.62 86 ILE A C 1
ATOM 728 O O . ILE A 1 86 ? 3.735 -1.164 -12.002 1.00 93.62 86 ILE A O 1
ATOM 732 N N . GLU A 1 87 ? 1.679 -1.464 -12.901 1.00 95.06 87 GLU A N 1
ATOM 733 C CA . GLU A 1 87 ? 1.061 -2.011 -11.689 1.00 95.06 87 GLU A CA 1
ATOM 734 C C . GLU A 1 87 ? 1.746 -3.312 -11.261 1.00 95.06 87 GLU A C 1
ATOM 736 O O . GLU A 1 87 ? 2.210 -3.385 -10.126 1.00 95.06 87 GLU A O 1
ATOM 741 N N . ASP A 1 88 ? 1.960 -4.255 -12.187 1.00 94.81 88 ASP A N 1
ATOM 742 C CA . ASP A 1 88 ? 2.654 -5.522 -11.912 1.00 94.81 88 ASP A CA 1
ATOM 743 C C . ASP A 1 88 ? 4.031 -5.287 -11.260 1.00 94.81 88 ASP A C 1
ATOM 745 O O . ASP A 1 88 ? 4.397 -5.909 -10.260 1.00 94.81 88 ASP A O 1
ATOM 749 N N . ILE A 1 89 ? 4.802 -4.329 -11.792 1.00 94.12 89 ILE A N 1
ATOM 750 C CA . ILE A 1 89 ? 6.112 -3.960 -11.238 1.00 94.12 89 ILE A CA 1
ATOM 751 C C . ILE A 1 89 ? 5.971 -3.363 -9.833 1.00 94.12 89 ILE A C 1
ATOM 753 O O . ILE A 1 89 ? 6.804 -3.629 -8.965 1.00 94.12 89 ILE A O 1
ATOM 757 N N . LEU A 1 90 ? 4.978 -2.508 -9.601 1.00 95.56 90 LEU A N 1
ATOM 758 C CA . LEU A 1 90 ? 4.752 -1.900 -8.291 1.00 95.56 90 LEU A CA 1
ATOM 759 C C . LEU A 1 90 ? 4.349 -2.968 -7.261 1.00 95.56 90 LEU A C 1
ATOM 761 O O . LEU A 1 90 ? 4.954 -3.035 -6.183 1.00 95.56 90 LEU A O 1
ATOM 765 N N . HIS A 1 91 ? 3.420 -3.854 -7.616 1.00 96.31 91 HIS A N 1
ATOM 766 C CA . HIS A 1 91 ? 2.947 -4.951 -6.774 1.00 96.31 91 HIS A CA 1
ATOM 767 C C . HIS A 1 91 ? 4.073 -5.928 -6.405 1.00 96.31 91 HIS A C 1
ATOM 769 O O . HIS A 1 91 ? 4.240 -6.240 -5.223 1.00 96.31 91 HIS A O 1
ATOM 775 N N . ASP A 1 92 ? 4.936 -6.303 -7.357 1.00 93.19 92 ASP A N 1
ATOM 776 C CA . ASP A 1 92 ? 6.137 -7.129 -7.121 1.00 93.19 92 ASP A CA 1
ATOM 777 C C . ASP A 1 92 ? 7.070 -6.532 -6.051 1.00 93.19 92 ASP A C 1
ATOM 779 O O . ASP A 1 92 ? 7.795 -7.235 -5.332 1.00 93.19 92 ASP A O 1
ATOM 783 N N . TRP A 1 93 ? 7.059 -5.204 -5.931 1.00 93.56 93 TRP A N 1
ATOM 784 C CA . TRP A 1 93 ? 7.861 -4.445 -4.975 1.00 93.56 93 TRP A CA 1
ATOM 785 C C . TRP A 1 93 ? 7.079 -3.977 -3.749 1.00 93.56 93 TRP A C 1
ATOM 787 O O . TRP A 1 93 ? 7.603 -3.183 -2.958 1.00 93.56 93 TRP A O 1
ATOM 797 N N . ARG A 1 94 ? 5.899 -4.569 -3.529 1.00 95.38 94 ARG A N 1
ATOM 798 C CA . ARG A 1 94 ? 5.022 -4.368 -2.369 1.00 95.38 94 ARG A CA 1
ATOM 799 C C . ARG A 1 94 ? 4.458 -2.955 -2.257 1.00 95.38 94 ARG A C 1
ATOM 801 O O . ARG A 1 94 ? 4.331 -2.407 -1.159 1.00 95.38 94 ARG A O 1
ATOM 808 N N . TRP A 1 95 ? 4.158 -2.365 -3.405 1.00 97.12 95 TRP A N 1
ATOM 809 C CA . TRP A 1 95 ? 3.350 -1.163 -3.532 1.00 97.12 95 TRP A CA 1
ATOM 810 C C . TRP A 1 95 ? 1.957 -1.584 -3.965 1.00 97.12 95 TRP A C 1
ATOM 812 O O . TRP A 1 95 ? 1.785 -1.951 -5.117 1.00 97.12 95 TRP A O 1
ATOM 822 N N . TYR A 1 96 ? 0.978 -1.549 -3.067 1.00 97.56 96 TYR A N 1
ATOM 823 C CA . TYR A 1 96 ? -0.342 -2.119 -3.326 1.00 97.56 96 TYR A CA 1
ATOM 824 C C . TYR A 1 96 ? -1.413 -1.038 -3.435 1.00 97.56 96 TYR A C 1
ATOM 826 O O . TYR A 1 96 ? -1.607 -0.247 -2.507 1.00 97.56 96 TYR A O 1
ATOM 834 N N . ASP A 1 97 ? -2.141 -1.013 -4.546 1.00 97.69 97 ASP A N 1
ATOM 835 C CA . ASP A 1 97 ? -3.441 -0.349 -4.574 1.00 97.69 97 ASP A CA 1
ATOM 836 C C . ASP A 1 97 ? -4.481 -1.164 -3.787 1.00 97.69 97 ASP A C 1
ATOM 838 O O . ASP A 1 97 ? -4.242 -2.310 -3.398 1.00 97.69 97 ASP A O 1
ATOM 842 N N . TYR A 1 98 ? -5.632 -0.545 -3.522 1.00 97.56 98 TYR A N 1
ATOM 843 C CA . TYR A 1 98 ? -6.677 -1.131 -2.686 1.00 97.56 98 TYR A CA 1
ATOM 844 C C . TYR A 1 98 ? -7.164 -2.488 -3.199 1.00 97.56 98 TYR A C 1
ATOM 846 O O . TYR A 1 98 ? -7.314 -3.420 -2.411 1.00 97.56 98 TYR A O 1
ATOM 854 N N . ARG A 1 99 ? -7.413 -2.604 -4.510 1.00 96.44 99 ARG A N 1
ATOM 855 C CA . ARG A 1 99 ? -7.988 -3.825 -5.084 1.00 96.44 99 ARG A CA 1
ATOM 856 C C . ARG A 1 99 ? -6.974 -4.941 -5.063 1.00 96.44 99 ARG A C 1
ATOM 858 O O . ARG A 1 99 ? -7.278 -6.000 -4.539 1.00 96.44 99 ARG A O 1
ATOM 865 N N . TYR A 1 100 ? -5.758 -4.683 -5.535 1.00 96.88 100 TYR A N 1
ATOM 866 C CA . TYR A 1 100 ? -4.718 -5.703 -5.499 1.00 96.88 100 TYR A CA 1
ATOM 867 C C . TYR A 1 100 ? -4.435 -6.178 -4.068 1.00 96.88 100 TYR A C 1
ATOM 869 O O . TYR A 1 100 ? -4.277 -7.373 -3.835 1.00 96.88 100 TYR A O 1
ATOM 877 N N . TYR A 1 101 ? -4.409 -5.264 -3.086 1.00 96.81 101 TYR A N 1
ATOM 878 C CA . TYR A 1 101 ? -4.195 -5.645 -1.691 1.00 96.81 101 TYR A CA 1
ATOM 879 C C . TYR A 1 101 ? -5.247 -6.639 -1.198 1.00 96.81 101 TYR A C 1
ATOM 881 O O . TYR A 1 101 ? -4.877 -7.679 -0.665 1.00 96.81 101 TYR A O 1
ATOM 889 N N . TRP A 1 102 ? -6.534 -6.333 -1.375 1.00 96.69 102 TRP A N 1
ATOM 890 C CA . TRP A 1 102 ? -7.618 -7.150 -0.827 1.00 96.69 102 TRP A CA 1
ATOM 891 C C . TRP A 1 102 ? -7.980 -8.361 -1.684 1.00 96.69 102 TRP A C 1
ATOM 893 O O . TRP A 1 102 ? -8.201 -9.434 -1.130 1.00 96.69 102 TRP A O 1
ATOM 903 N N . ASP A 1 103 ? -8.032 -8.188 -3.003 1.00 95.75 103 ASP A N 1
ATOM 904 C CA . ASP A 1 103 ? -8.562 -9.181 -3.940 1.00 95.75 103 ASP A CA 1
ATOM 905 C C . ASP A 1 103 ? -7.496 -10.193 -4.393 1.00 95.75 103 ASP A C 1
ATOM 907 O O . ASP A 1 103 ? -7.853 -11.286 -4.826 1.00 95.75 103 ASP A O 1
ATOM 911 N N . GLU A 1 104 ? -6.204 -9.844 -4.314 1.00 95.62 104 GLU A N 1
ATOM 912 C CA . GLU A 1 104 ? -5.107 -10.702 -4.786 1.00 95.62 104 GLU A CA 1
ATOM 913 C C . GLU A 1 104 ? -4.093 -11.012 -3.682 1.00 95.62 104 GLU A C 1
ATOM 915 O O . GLU A 1 104 ? -3.924 -12.167 -3.299 1.00 95.62 104 GLU A O 1
ATOM 920 N N . TYR A 1 105 ? -3.425 -9.996 -3.125 1.00 93.75 105 TYR A N 1
ATOM 921 C CA . TYR A 1 105 ? -2.374 -10.213 -2.126 1.00 93.75 105 TYR A CA 1
ATOM 922 C C . TYR A 1 105 ? -2.913 -10.856 -0.844 1.00 93.75 105 TYR A C 1
ATOM 924 O O . TYR A 1 105 ? -2.263 -11.725 -0.266 1.00 93.75 105 TYR A O 1
ATOM 932 N N . CYS A 1 106 ? -4.089 -10.427 -0.390 1.00 94.19 106 CYS A N 1
ATOM 933 C CA . CYS A 1 106 ? -4.710 -10.924 0.828 1.00 94.19 106 CYS A CA 1
ATOM 934 C C . CYS A 1 106 ? -5.478 -12.245 0.673 1.00 94.19 106 CYS A C 1
ATOM 936 O O . CYS A 1 106 ? -5.916 -12.773 1.694 1.00 94.19 106 CYS A O 1
ATOM 938 N N . ASP A 1 107 ? -5.618 -12.800 -0.536 1.00 94.12 107 ASP A N 1
ATOM 939 C CA . ASP A 1 107 ? -6.386 -14.038 -0.770 1.00 94.12 107 ASP A CA 1
ATOM 940 C C . ASP A 1 107 ? -5.790 -15.245 -0.014 1.00 94.12 107 ASP A C 1
ATOM 942 O O . ASP A 1 107 ? -6.505 -16.120 0.478 1.00 94.12 107 ASP A O 1
ATOM 946 N N . ASP A 1 108 ? -4.473 -15.234 0.204 1.00 89.81 108 ASP A N 1
ATOM 947 C CA . ASP A 1 108 ? -3.747 -16.259 0.964 1.00 89.81 108 ASP A CA 1
ATOM 948 C C . ASP A 1 108 ? -3.809 -16.070 2.498 1.00 89.81 108 ASP A C 1
ATOM 950 O O . ASP A 1 108 ? -3.194 -16.842 3.245 1.00 89.81 108 ASP A O 1
ATOM 954 N N . TYR A 1 109 ? -4.510 -15.047 3.005 1.00 91.88 109 TYR A N 1
ATOM 955 C CA . TYR A 1 109 ? -4.434 -14.644 4.410 1.00 91.88 109 TYR A CA 1
ATOM 956 C C . TYR A 1 109 ? -5.787 -14.481 5.116 1.00 91.88 109 TYR A C 1
ATOM 958 O O . TYR A 1 109 ? -6.785 -14.038 4.549 1.00 91.88 109 TYR A O 1
ATOM 966 N N . GLU A 1 110 ? -5.782 -14.747 6.424 1.00 92.50 110 GLU A N 1
ATOM 967 C CA . GLU A 1 110 ? -6.869 -14.364 7.321 1.00 92.50 110 GLU A CA 1
ATOM 968 C C . GLU A 1 110 ? -6.771 -12.857 7.594 1.00 92.50 110 GLU A C 1
ATOM 970 O O . GLU A 1 110 ? -5.793 -12.378 8.184 1.00 92.50 110 GLU A O 1
ATOM 975 N N . THR A 1 111 ? -7.781 -12.101 7.165 1.00 95.06 111 THR A N 1
ATOM 976 C CA . THR A 1 111 ? -7.758 -10.635 7.153 1.00 95.06 111 THR A CA 1
ATOM 977 C C . THR A 1 111 ? -8.694 -9.975 8.159 1.00 95.06 111 THR A C 1
ATOM 979 O O . THR A 1 111 ? -9.627 -10.581 8.692 1.00 95.06 111 THR A O 1
ATOM 982 N N . PHE A 1 112 ? -8.441 -8.693 8.429 1.00 95.38 112 PHE A N 1
ATOM 983 C CA . PHE A 1 112 ? -9.331 -7.831 9.197 1.00 95.38 112 PHE A CA 1
ATOM 984 C C . PHE A 1 112 ? -9.360 -6.406 8.640 1.00 95.38 112 PHE A C 1
ATOM 986 O O . PHE A 1 112 ? -8.347 -5.871 8.192 1.00 95.38 112 PHE A O 1
ATOM 993 N N . GLU A 1 113 ? -10.516 -5.765 8.779 1.00 97.44 113 GLU A N 1
ATOM 994 C CA . GLU A 1 113 ? -10.719 -4.331 8.599 1.00 97.44 113 GLU A CA 1
ATOM 995 C C . GLU A 1 113 ? -11.654 -3.857 9.717 1.00 97.44 113 GLU A C 1
ATOM 997 O O . GLU A 1 113 ? -12.726 -4.425 9.939 1.00 97.44 113 GLU A O 1
ATOM 1002 N N . ALA A 1 114 ? -11.240 -2.839 10.465 1.00 97.88 114 ALA A N 1
ATOM 1003 C CA . ALA A 1 114 ? -12.012 -2.301 11.572 1.00 97.88 114 ALA A CA 1
ATOM 1004 C C . ALA A 1 114 ? -11.938 -0.775 11.599 1.00 97.88 114 ALA A C 1
ATOM 1006 O O . ALA A 1 114 ? -10.860 -0.185 11.540 1.00 97.88 114 ALA A O 1
ATOM 1007 N N . ARG A 1 115 ? -13.099 -0.136 11.763 1.00 97.88 115 ARG A N 1
ATOM 1008 C CA . ARG A 1 115 ? -13.232 1.312 11.959 1.00 97.88 115 ARG A CA 1
ATOM 1009 C C . ARG A 1 115 ? -13.524 1.626 13.419 1.00 97.88 115 ARG A C 1
ATOM 1011 O O . ARG A 1 115 ? -14.311 0.935 14.064 1.00 97.88 115 ARG A O 1
ATOM 1018 N N . THR A 1 116 ? -12.908 2.681 13.937 1.00 97.12 116 THR A N 1
ATOM 1019 C CA . THR A 1 116 ? -13.168 3.190 15.287 1.00 97.12 116 THR A CA 1
ATOM 1020 C C . THR A 1 116 ? -13.107 4.713 15.324 1.00 97.12 116 THR A C 1
ATOM 1022 O O . THR A 1 116 ? -12.455 5.335 14.488 1.00 97.12 116 THR A O 1
ATOM 1025 N N . VAL A 1 117 ? -13.775 5.308 16.310 1.00 97.69 117 VAL A N 1
ATOM 1026 C CA . VAL A 1 117 ? -13.742 6.750 16.578 1.00 97.69 117 VAL A CA 1
ATOM 1027 C C . VAL A 1 117 ? -12.905 6.975 17.832 1.00 97.69 117 VAL A C 1
ATOM 1029 O O . VAL A 1 117 ? -13.170 6.383 18.882 1.00 97.69 117 VAL A O 1
ATOM 1032 N N . THR A 1 118 ? -11.874 7.811 17.741 1.00 95.25 118 THR A N 1
ATOM 1033 C CA . THR A 1 118 ? -11.043 8.158 18.897 1.00 95.25 118 THR A CA 1
ATOM 1034 C C . THR A 1 118 ? -11.832 9.016 19.896 1.00 95.25 118 THR A C 1
ATOM 1036 O O . THR A 1 118 ? -12.828 9.642 19.530 1.00 95.25 118 THR A O 1
ATOM 1039 N N . PRO A 1 119 ? -11.384 9.140 21.160 1.00 96.88 119 PRO A N 1
ATOM 1040 C CA . PRO A 1 119 ? -12.019 10.043 22.124 1.00 96.88 119 PRO A CA 1
ATOM 1041 C C . PRO A 1 119 ? -12.103 11.510 21.668 1.00 96.88 119 PRO A C 1
ATOM 1043 O O . PRO A 1 119 ? -12.946 12.250 22.169 1.00 96.88 119 PRO A O 1
ATOM 1046 N N . ASN A 1 120 ? -11.249 11.922 20.725 1.00 95.50 120 ASN A N 1
ATOM 1047 C CA . ASN A 1 120 ? -11.236 13.272 20.162 1.00 95.50 120 ASN A CA 1
ATOM 1048 C C . ASN A 1 120 ? -12.169 13.431 18.944 1.00 95.50 120 ASN A C 1
ATOM 1050 O O . ASN A 1 120 ? -12.296 14.539 18.432 1.00 95.50 120 ASN A O 1
ATOM 1054 N N . GLY A 1 121 ? -12.836 12.358 18.502 1.00 96.56 121 GLY A N 1
ATOM 1055 C CA . GLY A 1 121 ? -13.774 12.365 17.375 1.00 96.56 121 GLY A CA 1
ATOM 1056 C C . GLY A 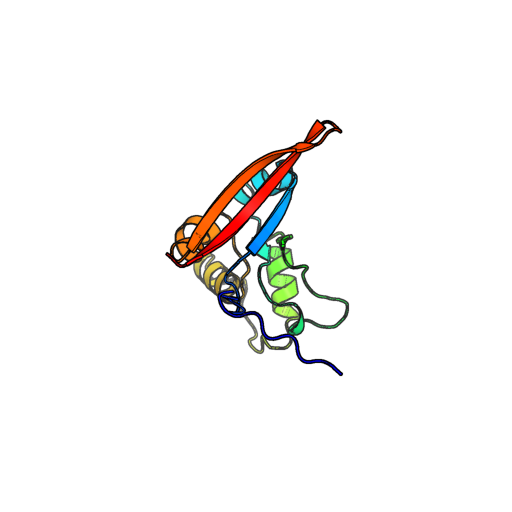1 121 ? -13.166 11.988 16.022 1.00 96.56 121 GLY A C 1
ATOM 1057 O O . GLY A 1 121 ? -13.893 11.960 15.035 1.00 96.56 121 GLY A O 1
ATOM 1058 N N . ASP A 1 122 ? -11.870 11.678 15.965 1.00 96.94 122 ASP A N 1
ATOM 1059 C CA . ASP A 1 122 ? -11.204 11.253 14.729 1.00 96.94 122 ASP A CA 1
ATOM 1060 C C . ASP A 1 122 ? -11.595 9.820 14.347 1.00 96.94 122 ASP A C 1
ATOM 1062 O O . ASP A 1 122 ? -11.533 8.921 15.187 1.00 96.94 122 ASP A O 1
ATOM 1066 N N . GLU A 1 123 ? -11.940 9.583 13.082 1.00 98.12 123 GLU A N 1
ATOM 1067 C CA . GLU A 1 123 ? -12.163 8.234 12.553 1.00 98.12 123 GLU A CA 1
ATOM 1068 C C . GLU A 1 123 ? -10.852 7.597 12.082 1.00 98.12 123 GLU A C 1
ATOM 1070 O O . GLU A 1 123 ? -10.120 8.158 11.262 1.00 98.12 123 GLU A O 1
ATOM 1075 N N . VAL A 1 124 ? -10.580 6.392 12.577 1.00 97.94 124 VAL A N 1
ATOM 1076 C CA . VAL A 1 124 ? -9.374 5.612 12.284 1.00 97.94 124 VAL A CA 1
ATOM 1077 C C . VAL A 1 124 ? -9.780 4.244 11.749 1.00 97.94 124 VAL A C 1
ATOM 1079 O O . VAL A 1 124 ? -10.682 3.599 12.287 1.00 97.94 124 VAL A O 1
ATOM 1082 N N . V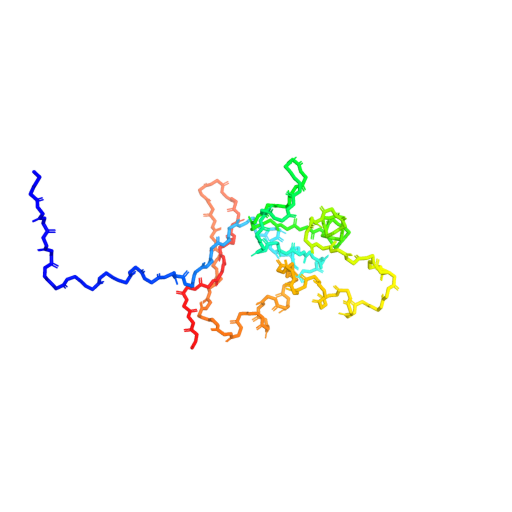AL A 1 125 ? -9.081 3.791 10.711 1.00 98.38 125 VAL A N 1
ATOM 1083 C CA . VAL A 1 125 ? -9.191 2.440 10.155 1.00 98.38 125 VAL A CA 1
ATOM 1084 C C . VAL A 1 125 ? -7.945 1.657 10.554 1.00 98.38 125 VAL A C 1
ATOM 1086 O O . VAL A 1 125 ? -6.823 2.123 10.352 1.00 98.38 125 VAL A O 1
ATOM 1089 N N . ALA A 1 126 ? -8.146 0.469 11.115 1.00 97.19 126 ALA A N 1
ATOM 1090 C CA . ALA A 1 126 ? -7.118 -0.535 11.337 1.00 97.19 126 ALA A CA 1
ATOM 1091 C C . ALA A 1 126 ? -7.380 -1.717 10.401 1.00 97.19 126 ALA A C 1
ATOM 1093 O O . ALA A 1 126 ? -8.491 -2.247 10.382 1.00 97.19 126 ALA A O 1
ATOM 1094 N N . PHE A 1 127 ? -6.375 -2.136 9.642 1.00 97.50 127 PHE A N 1
ATOM 1095 C CA . PHE A 1 127 ? -6.517 -3.223 8.681 1.00 97.50 127 PHE A CA 1
ATOM 1096 C C . PHE A 1 127 ? -5.229 -4.033 8.540 1.00 97.50 127 PHE A C 1
ATOM 1098 O O . PHE A 1 127 ? -4.142 -3.569 8.903 1.00 97.50 127 PHE A O 1
ATOM 1105 N N . GLY A 1 128 ? -5.362 -5.248 8.022 1.00 95.12 128 GLY A N 1
ATOM 1106 C CA . GLY A 1 128 ? -4.235 -6.123 7.739 1.00 95.12 128 GLY A CA 1
ATOM 1107 C C . GLY A 1 128 ? -4.619 -7.595 7.742 1.00 95.12 128 GLY A C 1
ATOM 1108 O O . GLY A 1 128 ? -5.774 -7.960 7.521 1.00 95.12 128 GLY A O 1
ATOM 1109 N N . TYR A 1 129 ? -3.637 -8.437 8.041 1.00 92.75 129 TYR A N 1
ATOM 1110 C CA . TYR A 1 129 ? -3.789 -9.885 8.139 1.00 92.75 129 TYR A CA 1
ATOM 1111 C C . TYR A 1 129 ? -3.145 -10.425 9.416 1.00 92.75 129 TYR A C 1
ATOM 1113 O O . TYR A 1 129 ? -2.221 -9.814 9.957 1.00 92.75 129 TYR A O 1
ATOM 1121 N N . TYR A 1 130 ? -3.634 -11.557 9.919 1.00 90.19 130 TYR A N 1
ATOM 1122 C CA . TYR A 1 130 ? -3.176 -12.162 11.181 1.00 90.19 130 TYR A CA 1
ATOM 1123 C C . TYR A 1 130 ? -2.904 -13.669 11.106 1.00 90.19 130 TYR A C 1
ATOM 1125 O O . TYR A 1 130 ? -2.461 -14.257 12.096 1.00 90.19 130 TYR A O 1
ATOM 1133 N N . GLY A 1 131 ? -3.133 -14.283 9.950 1.00 85.00 131 GLY A N 1
ATOM 1134 C CA . GLY A 1 131 ? -2.930 -15.704 9.708 1.00 85.00 131 GLY A CA 1
ATOM 1135 C C . GLY A 1 131 ? -2.841 -15.980 8.214 1.00 85.00 131 GLY A C 1
ATOM 1136 O O . GLY A 1 131 ? -3.113 -15.097 7.405 1.00 85.00 131 GLY A O 1
ATOM 1137 N N . CYS A 1 132 ? -2.429 -17.191 7.854 1.00 84.50 132 CYS A N 1
ATOM 1138 C CA . CYS A 1 132 ? -2.577 -17.698 6.490 1.00 84.50 132 CYS A CA 1
ATOM 1139 C C . CYS A 1 132 ? -3.888 -18.492 6.408 1.00 84.50 132 CYS A C 1
ATOM 1141 O O . CYS A 1 132 ? -4.255 -19.114 7.409 1.00 84.50 132 CYS A O 1
ATOM 1143 N N . ASN A 1 133 ? -4.539 -18.486 5.244 1.00 77.12 133 ASN A N 1
ATOM 1144 C CA . ASN A 1 133 ? -5.715 -19.320 4.962 1.00 77.12 133 ASN A CA 1
ATOM 1145 C C . ASN A 1 133 ? -5.363 -20.809 4.784 1.00 77.12 133 ASN A C 1
ATOM 1147 O O . ASN A 1 133 ? -4.190 -21.133 4.470 1.00 77.12 133 ASN A O 1
#

Sequence (133 aa):
MKRQIRRGVFETNSSSCHSLTMCMASDYDRWEKDHLYLFDGSDYRYPKGNKPITGHFYTRKEAIDFMNVNTWFNKQIDWTMKLEEIEDILHDWRWYDYRYYWDEYCDDYETFEARTVTPNGDEVVAFGYYGCN

Secondary structure (DSSP, 8-state):
------TT-----S----EEEEEEHHHHHHHHHTT-EEE-S-GGGS-TTS-PPTT-EE-HHHHHHHHHH-TT--S---TTS-HHHHHHHHHHTTEE-HHIIIIIGGGGEEEEEEEEE-TTS-EEEEEEEEEE-